Protein AF-A0AA50WF09-F1 (afdb_monomer_lite)

Secondary structure (DSSP, 8-state):
-----PPP-GGGSHHHHHTHHHHHSS------------GGGHHHHHHHHHH-

Sequence (52 aa):
ADGNKSHIPYRDSKLTRILQESLGGNARTTIVICCSPASFNESETKSTLDFG

Radius of gyration: 14.67 Å; chains: 1; bounding box: 36×22×32 Å

Organism: NCBI:txid2839556

Structure (mmCIF, N/CA/C/O backbone):
data_AF-A0AA50WF09-F1
#
_entry.id   AF-A0AA50WF09-F1
#
loop_
_atom_site.group_PDB
_atom_site.id
_atom_site.type_symbol
_atom_site.label_atom_id
_atom_site.label_alt_id
_atom_site.label_comp_id
_atom_site.label_asym_id
_atom_site.label_entity_id
_atom_site.label_seq_id
_atom_site.pdbx_PDB_ins_code
_atom_site.Cartn_x
_atom_site.Cartn_y
_atom_site.Cartn_z
_atom_site.occupancy
_atom_site.B_iso_or_equiv
_atom_site.auth_seq_id
_atom_site.auth_comp_id
_atom_site.auth_asym_id
_atom_site.auth_atom_id
_atom_site.pdbx_PDB_model_num
ATOM 1 N N . ALA A 1 1 ? -22.473 -12.259 -0.226 1.00 41.72 1 ALA A N 1
ATOM 2 C CA . ALA A 1 1 ? -22.410 -11.453 1.009 1.00 41.72 1 ALA A CA 1
ATOM 3 C C . ALA A 1 1 ? -21.993 -12.396 2.123 1.00 41.72 1 ALA A C 1
ATOM 5 O O . ALA A 1 1 ? -22.850 -12.972 2.782 1.00 41.72 1 ALA A O 1
ATOM 6 N N . ASP A 1 2 ? -20.692 -12.657 2.238 1.00 46.34 2 ASP A N 1
ATOM 7 C CA . ASP A 1 2 ? -20.193 -13.672 3.164 1.00 46.34 2 ASP A CA 1
ATOM 8 C C . ASP A 1 2 ? -20.241 -13.143 4.595 1.00 46.34 2 ASP A C 1
ATOM 10 O O . ASP A 1 2 ? -19.392 -12.390 5.065 1.00 46.34 2 ASP A O 1
ATOM 14 N N . GLY A 1 3 ? -21.332 -13.512 5.264 1.00 53.16 3 GLY A N 1
ATOM 15 C CA . GLY A 1 3 ? -21.701 -13.145 6.623 1.00 53.16 3 GLY A CA 1
ATOM 16 C C . GLY A 1 3 ? -20.950 -13.919 7.702 1.00 53.16 3 GLY A C 1
ATOM 17 O O . GLY A 1 3 ? -21.567 -14.332 8.677 1.00 53.16 3 GLY A O 1
ATOM 18 N N . ASN A 1 4 ? -19.634 -14.076 7.575 1.00 56.44 4 ASN A N 1
ATOM 19 C CA . ASN A 1 4 ? -18.789 -14.408 8.718 1.00 56.44 4 ASN A CA 1
ATOM 20 C C . ASN A 1 4 ? -18.019 -13.146 9.091 1.00 56.44 4 ASN A C 1
ATOM 22 O O . ASN A 1 4 ? -17.051 -12.787 8.426 1.00 56.44 4 ASN A O 1
ATOM 26 N N . LYS A 1 5 ? -18.440 -12.463 10.164 1.00 63.25 5 LYS A N 1
ATOM 27 C CA . LYS A 1 5 ? -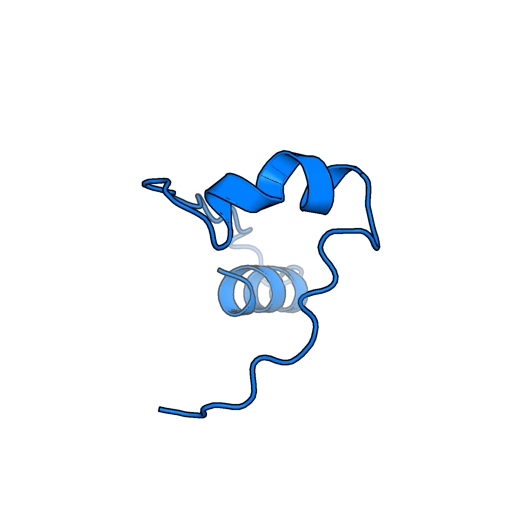17.637 -11.406 10.798 1.00 63.25 5 LYS A CA 1
ATOM 28 C C . LYS A 1 5 ? -16.428 -12.061 11.475 1.00 63.25 5 LYS A C 1
ATOM 30 O O . LYS A 1 5 ? -16.375 -12.181 12.696 1.00 63.25 5 LYS A O 1
ATOM 35 N N . SER A 1 6 ? -15.504 -12.551 10.655 1.00 79.44 6 SER A N 1
ATOM 36 C CA . SER A 1 6 ? -14.181 -12.991 11.067 1.00 79.44 6 SER A CA 1
ATOM 37 C C . SER A 1 6 ? -13.512 -11.852 11.831 1.00 79.44 6 SER A C 1
ATOM 39 O O . SER A 1 6 ? -13.709 -10.676 11.508 1.00 79.44 6 SER A O 1
ATOM 41 N N . HIS A 1 7 ? -12.759 -12.191 12.874 1.00 89.00 7 HIS A N 1
ATOM 42 C CA . HIS A 1 7 ? -11.983 -11.205 13.608 1.00 89.00 7 HIS A CA 1
ATOM 43 C C . HIS A 1 7 ? -11.035 -10.485 12.640 1.00 89.00 7 HIS A C 1
ATOM 45 O O . HIS A 1 7 ? -10.154 -11.115 12.063 1.00 89.00 7 HIS A O 1
ATOM 51 N N . ILE A 1 8 ? -11.216 -9.171 12.467 1.00 91.88 8 ILE A N 1
ATOM 52 C CA . ILE A 1 8 ? -10.282 -8.352 11.694 1.00 91.88 8 ILE A CA 1
ATOM 53 C C . ILE A 1 8 ? -9.119 -7.962 12.616 1.00 91.88 8 ILE A C 1
ATOM 55 O O . ILE A 1 8 ? -9.349 -7.273 13.619 1.00 91.88 8 ILE A O 1
ATOM 59 N N . PRO A 1 9 ? -7.880 -8.380 12.315 1.00 94.69 9 PRO A N 1
ATOM 60 C CA . PRO A 1 9 ? -6.764 -8.304 13.249 1.00 94.69 9 PRO A CA 1
ATOM 61 C C . PRO A 1 9 ? -6.096 -6.918 13.262 1.00 94.69 9 PRO A C 1
ATOM 63 O O . PRO A 1 9 ? -4.880 -6.778 13.157 1.00 94.69 9 PRO A O 1
ATOM 66 N N . TYR A 1 10 ? -6.871 -5.843 13.453 1.00 95.75 10 TYR A N 1
ATOM 67 C CA . TYR A 1 10 ? -6.321 -4.481 13.541 1.00 95.75 10 TYR A CA 1
ATOM 68 C C . TYR A 1 10 ? -5.275 -4.327 14.656 1.00 95.75 10 TYR A C 1
ATOM 70 O O . TYR A 1 10 ? -4.459 -3.410 14.609 1.00 95.75 10 TYR A O 1
ATOM 78 N N . ARG A 1 11 ? -5.282 -5.217 15.658 1.00 95.38 11 ARG A N 1
ATOM 79 C CA . ARG A 1 11 ? -4.376 -5.188 16.814 1.00 95.38 11 ARG A CA 1
ATOM 80 C C . ARG A 1 11 ? -3.018 -5.851 16.579 1.00 95.38 11 ARG A C 1
ATOM 82 O O . ARG A 1 11 ? -2.157 -5.677 17.439 1.00 95.38 11 ARG A O 1
ATOM 89 N N . ASP A 1 12 ? -2.806 -6.524 15.450 1.00 96.38 12 ASP A N 1
ATOM 90 C CA . ASP A 1 12 ? -1.533 -7.196 15.149 1.00 96.38 12 ASP A CA 1
ATOM 91 C C . ASP A 1 12 ? -0.380 -6.200 14.987 1.00 96.38 12 ASP A C 1
ATOM 93 O O . ASP A 1 12 ? 0.772 -6.506 15.291 1.00 96.38 12 ASP A O 1
ATOM 97 N N . SER A 1 13 ? -0.686 -4.965 14.579 1.00 97.81 13 SER A N 1
ATOM 98 C CA . SER A 1 13 ? 0.287 -3.880 14.544 1.00 97.81 13 SER A CA 1
ATOM 99 C C . SER A 1 13 ? -0.286 -2.575 15.093 1.00 97.81 13 SER A C 1
ATOM 101 O O . SER A 1 13 ? -1.487 -2.301 15.035 1.00 97.81 13 SER A O 1
ATOM 103 N N . LYS A 1 14 ? 0.598 -1.707 15.598 1.00 98.06 14 LYS A N 1
ATOM 104 C CA . LYS A 1 14 ? 0.209 -0.341 15.982 1.00 98.06 14 LYS A CA 1
ATOM 105 C C . LYS A 1 14 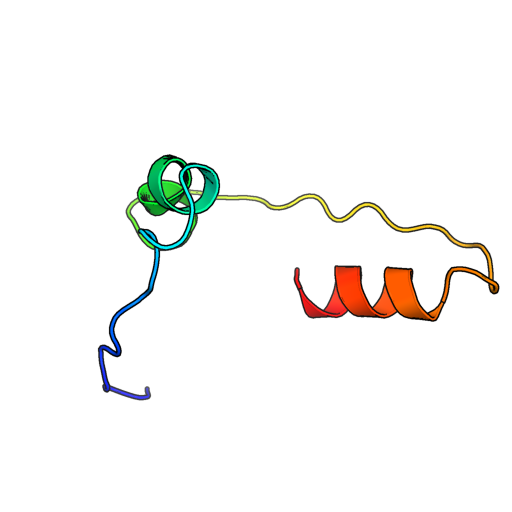? -0.311 0.452 14.776 1.00 98.06 14 LYS A C 1
ATOM 107 O O . LYS A 1 14 ? -1.234 1.240 14.945 1.00 98.06 14 LYS A O 1
ATOM 112 N N . LEU A 1 15 ? 0.242 0.218 13.581 1.00 97.44 15 LEU A N 1
ATOM 113 C CA . LEU A 1 15 ? -0.153 0.902 12.349 1.00 97.44 15 LEU A CA 1
ATOM 114 C C . LEU A 1 15 ? -1.606 0.580 11.974 1.00 97.44 15 LEU A C 1
ATOM 116 O O . LEU A 1 15 ? -2.424 1.487 11.856 1.00 97.44 15 LEU A O 1
ATOM 120 N N . THR A 1 16 ? -1.951 -0.705 11.874 1.00 95.88 16 THR A N 1
ATOM 121 C CA . THR A 1 16 ? -3.316 -1.163 11.560 1.00 95.88 16 THR A CA 1
ATOM 122 C C . THR A 1 16 ? -4.326 -0.765 12.630 1.00 95.88 16 THR A C 1
ATOM 124 O O . THR A 1 16 ? -5.489 -0.533 12.313 1.00 95.88 16 THR A O 1
ATOM 127 N N . ARG A 1 17 ? -3.890 -0.621 13.889 1.00 96.31 17 ARG A N 1
ATOM 128 C CA . ARG A 1 17 ? -4.746 -0.139 14.979 1.00 96.31 17 ARG A CA 1
ATOM 129 C C . ARG A 1 17 ? -5.070 1.344 14.835 1.00 96.31 17 ARG A C 1
ATOM 131 O O . ARG A 1 17 ? -6.208 1.735 15.065 1.00 96.31 17 ARG A O 1
ATOM 138 N N . ILE A 1 18 ? -4.082 2.160 14.470 1.00 97.25 18 ILE A N 1
ATOM 139 C CA . ILE A 1 18 ? -4.284 3.592 14.211 1.00 97.25 18 ILE A CA 1
ATOM 140 C C . ILE A 1 18 ? -5.174 3.785 12.973 1.00 97.25 18 ILE A C 1
ATOM 142 O O . ILE A 1 18 ? -6.037 4.657 12.974 1.00 97.25 18 ILE A O 1
ATOM 146 N N . LEU A 1 19 ? -5.009 2.944 11.948 1.00 97.06 19 LEU A N 1
ATOM 147 C CA . LEU A 1 19 ? -5.763 3.015 10.692 1.00 97.06 19 LEU A CA 1
ATOM 148 C C . LEU A 1 19 ? -7.114 2.279 10.713 1.00 97.06 19 LEU A C 1
ATOM 150 O O . LEU A 1 19 ? -7.779 2.232 9.682 1.00 97.06 19 LEU A O 1
ATOM 154 N N . GLN A 1 20 ? -7.538 1.718 11.849 1.00 95.81 20 GLN A N 1
ATOM 155 C CA . GLN A 1 20 ? -8.759 0.909 11.947 1.00 95.81 20 GLN A CA 1
ATOM 156 C C . GLN A 1 20 ? -9.995 1.635 11.385 1.00 95.81 20 GLN A C 1
ATOM 158 O O . GLN A 1 20 ? -10.773 1.036 10.644 1.00 95.81 20 GLN A O 1
ATOM 163 N N . GLU A 1 21 ? -10.146 2.927 11.690 1.00 96.00 21 GLU A N 1
ATOM 164 C CA . GLU A 1 21 ? -11.276 3.726 11.205 1.00 96.00 21 GLU A CA 1
ATOM 165 C C . GLU A 1 21 ? -11.235 3.920 9.682 1.00 96.00 21 GLU A C 1
ATOM 167 O O . GLU A 1 21 ? -12.262 3.828 9.017 1.00 96.00 21 GLU A O 1
ATOM 172 N N . SER A 1 22 ? -10.039 4.102 9.118 1.00 96.25 22 SER A N 1
ATOM 173 C CA . SER A 1 22 ? -9.823 4.272 7.677 1.00 96.25 22 SER A CA 1
ATOM 174 C C . SER A 1 22 ? -9.993 2.978 6.874 1.00 96.25 22 SER A C 1
ATOM 176 O O . SER A 1 22 ? -10.346 3.026 5.702 1.00 96.25 22 SER A O 1
ATOM 178 N N . LEU A 1 23 ? -9.708 1.816 7.467 1.00 93.19 23 LEU A N 1
ATOM 179 C CA . LEU A 1 23 ? -9.701 0.530 6.752 1.00 93.19 23 LEU A CA 1
ATOM 180 C C . LEU A 1 23 ? -11.027 -0.238 6.836 1.00 93.19 23 LEU A C 1
ATOM 182 O O . LEU A 1 23 ? -11.249 -1.154 6.051 1.00 93.19 23 LEU A O 1
ATOM 186 N N . GLY A 1 24 ? -11.897 0.083 7.794 1.00 88.25 24 GLY A N 1
ATOM 187 C CA . GLY A 1 24 ? -13.196 -0.589 7.929 1.00 88.25 24 GLY A CA 1
ATOM 188 C C . GLY A 1 24 ? -14.213 0.120 8.822 1.00 88.25 24 GLY A C 1
ATOM 189 O O . GLY A 1 24 ? -15.242 -0.474 9.144 1.00 88.25 24 GLY A O 1
ATOM 190 N N . GLY A 1 25 ? -13.923 1.351 9.252 1.00 90.81 25 GLY A N 1
ATOM 191 C CA . GLY A 1 25 ? -14.825 2.198 10.028 1.00 90.81 25 GLY A CA 1
ATOM 192 C C . GLY A 1 25 ? -15.548 3.236 9.164 1.00 90.81 25 GLY A C 1
ATOM 193 O O . GLY A 1 25 ? -15.743 3.062 7.961 1.00 90.81 25 GLY A O 1
ATOM 194 N N . ASN A 1 26 ? -15.974 4.327 9.789 1.00 94.69 26 ASN A N 1
ATOM 195 C CA . ASN A 1 26 ? -16.692 5.430 9.166 1.00 94.69 26 ASN A CA 1
ATOM 196 C C . ASN A 1 26 ? -15.727 6.510 8.647 1.00 94.69 26 ASN A C 1
ATOM 198 O O . ASN A 1 26 ? -15.648 7.621 9.177 1.00 94.69 26 ASN A O 1
ATOM 202 N N . ALA A 1 27 ? -15.009 6.188 7.573 1.00 95.94 27 ALA A N 1
ATOM 203 C CA . ALA A 1 27 ? -14.134 7.126 6.885 1.00 95.94 27 ALA A CA 1
ATOM 204 C C . ALA A 1 27 ? -14.278 7.023 5.363 1.00 95.94 27 ALA A C 1
ATOM 206 O O . ALA A 1 27 ? -14.593 5.974 4.804 1.00 95.94 27 ALA A O 1
ATOM 207 N N . ARG A 1 28 ? -14.014 8.137 4.673 1.00 96.19 28 ARG A N 1
ATOM 208 C CA . ARG A 1 28 ? -13.769 8.129 3.227 1.00 96.19 28 ARG A CA 1
ATOM 209 C C . ARG A 1 28 ? -12.268 8.018 3.027 1.00 96.19 28 ARG A C 1
ATOM 211 O O . ARG A 1 28 ? -11.543 8.964 3.327 1.00 96.19 28 ARG A O 1
ATOM 218 N N . THR A 1 29 ? -11.823 6.875 2.530 1.00 95.50 29 THR A N 1
ATOM 219 C CA . T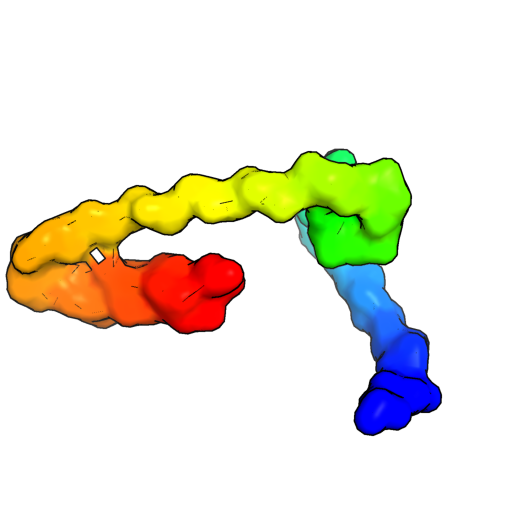HR A 1 29 ? -10.400 6.555 2.436 1.00 95.50 29 THR A CA 1
ATOM 220 C C . THR A 1 29 ? -9.991 6.366 0.984 1.00 95.50 29 THR A C 1
ATOM 222 O O . THR A 1 29 ? -10.671 5.686 0.222 1.00 95.50 29 THR A O 1
ATOM 225 N N . THR A 1 30 ? -8.867 6.980 0.620 1.00 96.00 30 THR A N 1
ATOM 226 C CA . THR A 1 30 ? -8.203 6.819 -0.676 1.00 96.00 30 THR A CA 1
ATOM 227 C C . THR A 1 30 ? -6.808 6.273 -0.420 1.00 96.00 30 THR A C 1
ATOM 229 O O . THR A 1 30 ? -6.094 6.795 0.439 1.00 96.00 30 THR A O 1
ATOM 232 N N . ILE A 1 31 ? -6.411 5.253 -1.173 1.00 95.69 31 ILE A N 1
ATOM 233 C CA . ILE A 1 31 ? -5.058 4.697 -1.148 1.00 95.69 31 ILE A CA 1
ATOM 234 C C . ILE A 1 31 ? -4.354 5.125 -2.439 1.00 95.69 31 ILE A C 1
ATOM 236 O O . ILE A 1 31 ? -4.929 5.036 -3.521 1.00 95.69 31 ILE A O 1
ATOM 240 N N . VAL A 1 32 ? -3.122 5.625 -2.321 1.00 97.50 32 VAL A N 1
ATOM 241 C CA . VAL A 1 32 ? -2.266 5.950 -3.469 1.00 97.50 32 VAL A CA 1
ATOM 242 C C . VAL A 1 32 ? -1.226 4.851 -3.603 1.00 97.50 32 VAL A C 1
ATOM 244 O O . VAL A 1 32 ? -0.410 4.656 -2.704 1.00 97.50 32 VAL A O 1
ATOM 247 N N . ILE A 1 33 ? -1.270 4.138 -4.724 1.00 97.50 33 ILE A N 1
ATOM 248 C CA . ILE A 1 33 ? -0.364 3.032 -5.021 1.00 97.50 33 ILE A CA 1
ATOM 249 C C . ILE A 1 33 ? 0.821 3.559 -5.829 1.00 97.50 33 ILE A C 1
ATOM 251 O O . ILE A 1 33 ? 0.653 4.096 -6.924 1.00 97.50 33 ILE A O 1
ATOM 255 N N . CYS A 1 34 ? 2.025 3.418 -5.276 1.00 97.12 34 CYS A N 1
ATOM 256 C CA . CYS A 1 34 ? 3.270 3.851 -5.904 1.00 97.12 34 CYS A CA 1
ATOM 257 C 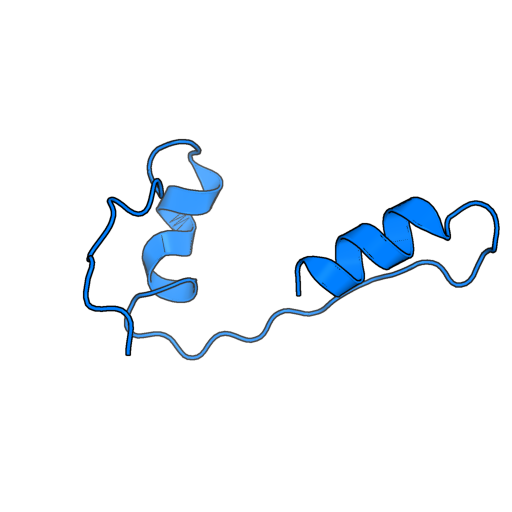C . CYS A 1 34 ? 4.075 2.623 -6.340 1.00 97.12 34 CYS A C 1
ATOM 259 O O . CYS A 1 34 ? 4.514 1.852 -5.490 1.00 97.12 34 CYS A O 1
ATOM 261 N N . CYS A 1 35 ? 4.314 2.473 -7.643 1.00 97.31 35 CYS A N 1
ATOM 262 C CA . CYS A 1 35 ? 5.033 1.330 -8.210 1.00 97.31 35 CYS A CA 1
ATOM 263 C C . CYS A 1 35 ? 6.185 1.766 -9.123 1.00 97.31 35 CYS A C 1
ATOM 265 O O . CYS A 1 35 ? 6.177 2.869 -9.673 1.00 97.31 35 CYS A O 1
ATOM 267 N N . SER A 1 36 ? 7.164 0.877 -9.311 1.00 97.94 36 SER A N 1
ATOM 268 C CA . SER A 1 36 ? 8.285 1.086 -10.234 1.00 97.94 36 SER A CA 1
ATOM 269 C C . SER A 1 36 ? 7.939 0.548 -11.629 1.00 97.94 36 SER A C 1
ATOM 271 O O . SER A 1 36 ? 7.403 -0.553 -11.730 1.00 97.94 36 SER A O 1
ATOM 273 N N . PRO A 1 37 ? 8.279 1.255 -12.721 1.00 96.69 37 PRO A N 1
ATOM 274 C CA . PRO A 1 37 ? 8.106 0.735 -14.077 1.00 96.69 37 PRO A CA 1
ATOM 275 C C . PRO A 1 37 ? 9.230 -0.226 -14.506 1.00 96.69 37 PRO A C 1
ATOM 277 O O . PRO A 1 37 ? 9.192 -0.758 -15.613 1.00 96.69 37 PRO A O 1
ATOM 280 N N . ALA A 1 38 ? 10.271 -0.411 -13.688 1.00 98.38 38 ALA A N 1
ATOM 281 C CA . ALA A 1 38 ? 11.420 -1.225 -14.063 1.00 98.38 38 ALA A CA 1
ATOM 282 C C . ALA A 1 38 ? 11.101 -2.727 -13.993 1.00 98.38 38 ALA A C 1
ATOM 284 O O . ALA A 1 38 ? 10.542 -3.208 -13.009 1.00 98.38 38 ALA A O 1
ATOM 285 N N . SER A 1 39 ? 11.531 -3.489 -15.002 1.00 97.62 39 SER A N 1
ATOM 286 C CA . SER A 1 39 ? 11.253 -4.931 -15.106 1.00 97.62 39 SER A CA 1
ATOM 287 C C . SER A 1 39 ? 11.799 -5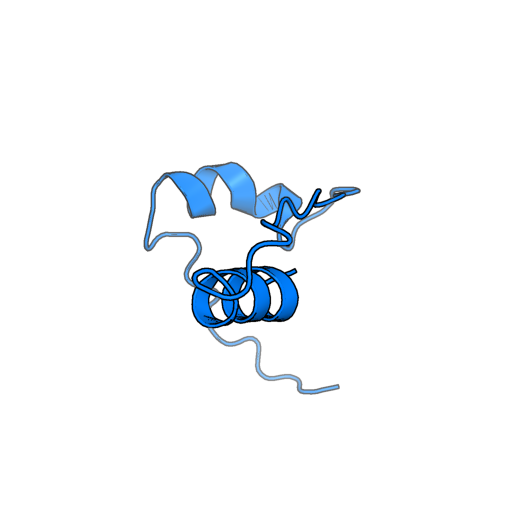.745 -13.932 1.00 97.62 39 SER A C 1
ATOM 289 O O . SER A 1 39 ? 11.159 -6.685 -13.478 1.00 97.62 39 SER A O 1
ATOM 291 N N . PHE A 1 40 ? 12.946 -5.363 -13.365 1.00 98.12 40 PHE A N 1
ATOM 292 C CA . PHE A 1 40 ? 13.493 -6.047 -12.189 1.00 98.12 40 PHE A CA 1
ATOM 293 C C . PHE A 1 40 ? 12.649 -5.840 -10.914 1.00 98.12 40 PHE A C 1
ATOM 295 O O . PHE A 1 40 ? 12.831 -6.573 -9.947 1.00 98.12 40 PHE A O 1
ATOM 302 N N . ASN A 1 41 ? 11.721 -4.872 -10.900 1.00 98.50 41 ASN A N 1
ATOM 303 C CA . ASN A 1 41 ? 10.750 -4.658 -9.823 1.00 98.50 41 ASN A CA 1
ATOM 304 C C . ASN A 1 41 ? 9.379 -5.293 -10.110 1.00 98.50 41 ASN A C 1
ATOM 306 O O . ASN A 1 41 ? 8.439 -5.014 -9.366 1.00 98.50 41 ASN A O 1
ATOM 310 N N . GLU A 1 42 ? 9.223 -6.102 -11.164 1.00 98.25 42 GLU A N 1
ATOM 311 C CA . GLU A 1 42 ? 7.920 -6.645 -11.580 1.00 98.25 42 GLU A CA 1
ATOM 312 C C . GLU A 1 42 ? 7.186 -7.353 -10.429 1.00 98.25 42 GLU A C 1
ATOM 314 O O . GLU A 1 42 ? 6.013 -7.072 -10.188 1.00 98.25 42 GLU A O 1
ATOM 319 N N . SER A 1 43 ? 7.888 -8.196 -9.661 1.00 98.25 43 SER A N 1
ATOM 320 C CA . SER A 1 43 ? 7.308 -8.930 -8.523 1.00 98.25 43 SER A CA 1
ATOM 321 C C . SER A 1 43 ? 6.745 -8.000 -7.443 1.00 98.25 43 SER A C 1
ATOM 323 O O . SER A 1 43 ? 5.601 -8.154 -7.020 1.00 98.25 43 SER A O 1
ATOM 325 N N . GLU A 1 44 ? 7.522 -7.001 -7.020 1.00 98.31 44 GLU A N 1
ATOM 326 C CA . GLU A 1 44 ? 7.097 -6.047 -5.986 1.00 98.31 44 GLU A CA 1
ATOM 327 C C . GLU A 1 44 ? 5.995 -5.114 -6.495 1.00 98.31 44 GLU A C 1
ATOM 329 O O . GLU A 1 44 ? 5.042 -4.805 -5.780 1.00 98.31 44 GLU A O 1
ATOM 334 N N . THR A 1 45 ? 6.084 -4.704 -7.760 1.00 98.38 45 THR A N 1
ATOM 335 C CA . THR A 1 45 ? 5.057 -3.892 -8.424 1.00 98.38 45 THR A CA 1
ATOM 336 C C . THR A 1 45 ? 3.731 -4.633 -8.475 1.00 98.38 45 THR A C 1
ATOM 338 O O . THR A 1 45 ? 2.703 -4.059 -8.121 1.00 98.38 45 THR A O 1
ATOM 341 N N . LYS A 1 46 ? 3.753 -5.919 -8.839 1.00 97.94 46 LYS A N 1
ATOM 342 C CA . LYS A 1 46 ? 2.570 -6.774 -8.808 1.00 97.94 46 LYS A CA 1
ATOM 343 C C . LYS A 1 46 ? 2.014 -6.913 -7.390 1.00 97.94 46 LYS A C 1
ATOM 345 O O . LYS A 1 46 ? 0.830 -6.684 -7.200 1.00 97.94 46 LYS A O 1
ATOM 350 N N . SER A 1 47 ? 2.863 -7.196 -6.400 1.00 98.25 47 SER A N 1
ATOM 351 C CA . SER A 1 47 ? 2.455 -7.291 -4.987 1.00 98.25 47 SER A CA 1
ATOM 352 C C . SER A 1 47 ? 1.760 -6.012 -4.494 1.00 98.25 47 SER A C 1
ATOM 354 O O . SER A 1 47 ? 0.726 -6.065 -3.832 1.00 98.25 47 SER A O 1
ATOM 356 N N . THR A 1 48 ? 2.286 -4.845 -4.875 1.00 97.81 48 THR A N 1
ATOM 357 C CA . THR A 1 48 ? 1.729 -3.541 -4.482 1.00 97.81 48 THR A CA 1
ATOM 358 C C . THR A 1 48 ? 0.384 -3.270 -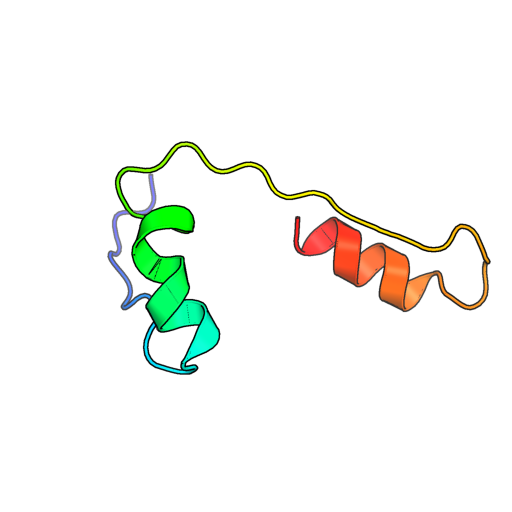5.170 1.00 97.81 48 THR A C 1
ATOM 360 O O . THR A 1 48 ? -0.516 -2.710 -4.549 1.00 97.81 48 THR A O 1
ATOM 363 N N . LEU A 1 49 ? 0.227 -3.689 -6.433 1.00 97.06 49 LEU A N 1
ATOM 364 C CA . LEU A 1 49 ? -1.038 -3.596 -7.171 1.00 97.06 49 LEU A CA 1
ATOM 365 C C . LEU A 1 49 ? -2.098 -4.573 -6.650 1.00 97.06 49 LEU A C 1
ATOM 367 O O . LEU A 1 49 ? -3.258 -4.198 -6.587 1.00 97.06 49 LEU A O 1
ATOM 371 N N . ASP A 1 50 ? -1.711 -5.789 -6.260 1.00 97.12 50 ASP A N 1
ATOM 372 C CA . ASP A 1 50 ? -2.631 -6.787 -5.697 1.00 97.12 50 ASP A CA 1
ATOM 373 C C . ASP A 1 50 ? -3.096 -6.402 -4.274 1.00 97.12 50 ASP A C 1
ATOM 375 O O . ASP A 1 50 ? -4.154 -6.842 -3.824 1.00 97.12 50 ASP A O 1
ATOM 379 N N . PHE A 1 51 ? -2.309 -5.592 -3.551 1.00 95.81 51 PHE A N 1
ATOM 380 C CA . PHE A 1 51 ? -2.679 -5.052 -2.239 1.00 95.81 51 PHE A CA 1
ATOM 381 C C . PHE A 1 51 ? -3.745 -3.945 -2.309 1.00 95.81 51 PHE A C 1
ATOM 383 O O . PHE A 1 51 ? -4.586 -3.874 -1.410 1.00 95.81 51 PHE A O 1
ATOM 390 N N . GLY A 1 52 ? -3.647 -3.048 -3.299 1.00 88.25 52 GLY A N 1
ATOM 391 C CA . GLY A 1 52 ? -4.474 -1.837 -3.423 1.00 88.25 52 GLY A CA 1
ATOM 392 C C . GLY A 1 52 ? -5.853 -2.086 -4.009 1.00 88.25 52 GLY A C 1
ATOM 393 O O . GLY A 1 52 ? -6.819 -1.526 -3.443 1.00 88.25 52 GLY A O 1
#

Foldseek 3Di:
DPPDPPDDPLVPDPVSVVCVCVPPNPDDHDDDQDADPDPVRVVVRVVSVVVD

InterPro domains:
  IPR001752 Kinesin motor domain [PF00225] (3-52)
  IPR001752 Kinesin motor domain [PS50067] (1-52)
  IPR027417 P-loop containing nucleoside triphosphate hydrolase [SSF52540] (2-52)
  IPR027640 Kinesin-like protein [PTHR47968] (2-51)

pLDDT: mean 91.53, std 13.46, range [41.72, 98.5]